Protein AF-A0A9C7Q5D0-F1 (afdb_monomer)

Organism: NCBI:txid83374

Radius of gyration: 17.28 Å; Cα contacts (8 Å, |Δi|>4): 33; chains: 1; bounding box: 32×46×42 Å

Foldseek 3Di:
DDDDDDDDPVPPPPVVVCCVPAPLVVLVVVCVVVCVVVVNPVVSVVVSVVVSVVSVVVVVVVVVPD

pLDDT: mean 72.78, std 18.37, range [38.75, 94.62]

Mean predicted aligned error: 12.28 Å

Structure (mmCIF, N/CA/C/O backbone):
data_AF-A0A9C7Q5D0-F1
#
_entry.id   AF-A0A9C7Q5D0-F1
#
loop_
_atom_site.group_PDB
_atom_site.id
_atom_site.type_symbol
_atom_site.label_atom_id
_atom_site.label_alt_id
_atom_site.label_comp_id
_atom_site.label_asym_id
_atom_site.label_entity_id
_atom_site.label_seq_id
_atom_site.pdbx_PDB_ins_code
_atom_site.Cartn_x
_atom_site.Cartn_y
_atom_site.Cartn_z
_atom_site.occupancy
_atom_site.B_iso_or_equiv
_atom_site.auth_seq_id
_atom_site.auth_comp_id
_atom_site.auth_asym_id
_atom_site.auth_atom_id
_atom_site.pdbx_PDB_model_num
ATOM 1 N N . MET A 1 1 ? 6.618 39.775 -30.318 1.00 38.75 1 MET A N 1
ATOM 2 C CA . MET A 1 1 ? 5.879 38.915 -31.264 1.00 38.75 1 MET A CA 1
ATOM 3 C C . MET A 1 1 ? 6.431 37.502 -31.149 1.00 38.75 1 MET A C 1
ATOM 5 O O . MET A 1 1 ? 7.643 37.374 -31.227 1.00 38.75 1 MET A O 1
ATOM 9 N N . SER A 1 2 ? 5.551 36.536 -30.840 1.00 46.28 2 SER A N 1
ATOM 10 C CA . SER A 1 2 ? 5.459 35.139 -31.329 1.00 46.28 2 SER A CA 1
ATOM 11 C C . SER A 1 2 ? 6.705 34.475 -31.938 1.00 46.28 2 SER A C 1
ATOM 13 O O . SER A 1 2 ? 7.386 35.092 -32.739 1.00 46.28 2 SER A O 1
ATOM 15 N N . SER A 1 3 ? 7.019 33.188 -31.786 1.00 55.72 3 SER A N 1
ATOM 16 C CA . SER A 1 3 ? 6.371 32.009 -31.197 1.00 55.72 3 SER A CA 1
ATOM 17 C C . SER A 1 3 ? 7.321 30.817 -31.419 1.00 55.72 3 SER A C 1
ATOM 19 O O . SER A 1 3 ? 8.001 30.779 -32.442 1.00 55.72 3 SER A O 1
ATOM 21 N N . LYS A 1 4 ? 7.296 29.843 -30.501 1.00 51.50 4 LYS A N 1
ATOM 22 C CA . LYS A 1 4 ? 7.450 28.369 -30.653 1.00 51.50 4 LYS A CA 1
ATOM 23 C C . LYS A 1 4 ? 7.866 27.864 -29.268 1.00 51.50 4 LYS A C 1
ATOM 25 O O . LYS A 1 4 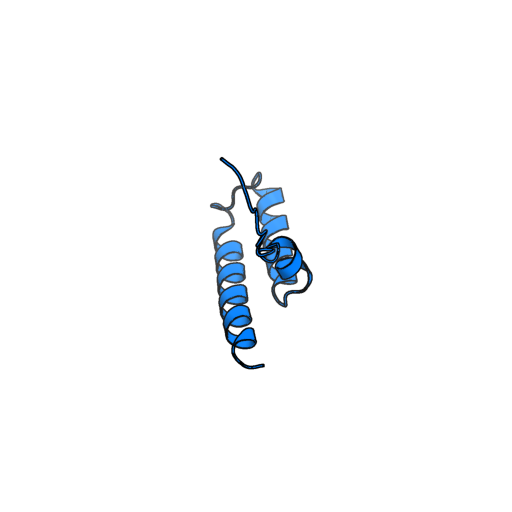? 9.018 27.997 -28.890 1.00 51.50 4 LYS A O 1
ATOM 30 N N . SER A 1 5 ? 6.943 27.491 -28.381 1.00 61.38 5 SER A N 1
ATOM 31 C CA . SER A 1 5 ? 6.151 26.256 -28.468 1.00 61.38 5 SER A CA 1
ATOM 32 C C . SER A 1 5 ? 7.023 25.111 -28.986 1.00 61.38 5 SER A C 1
ATOM 34 O O . SER A 1 5 ? 7.143 24.892 -30.189 1.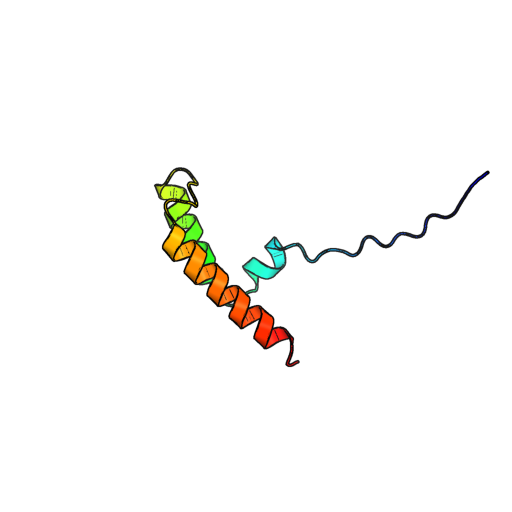00 61.38 5 SER A O 1
ATOM 36 N N . SER A 1 6 ? 7.712 24.465 -28.052 1.00 57.19 6 SER A N 1
ATOM 37 C CA . SER A 1 6 ? 8.162 23.090 -28.198 1.00 57.19 6 SER A CA 1
ATOM 38 C C . SER A 1 6 ? 7.893 22.424 -26.862 1.00 57.19 6 SER A C 1
ATOM 40 O O . SER A 1 6 ? 8.689 22.497 -25.931 1.00 57.19 6 SER A O 1
ATOM 42 N N . GLU A 1 7 ? 6.669 21.920 -26.780 1.00 59.91 7 GLU A N 1
ATOM 43 C CA . GLU A 1 7 ? 6.293 20.689 -26.103 1.00 59.91 7 GLU A CA 1
ATOM 44 C C . GLU A 1 7 ? 7.502 19.884 -25.603 1.00 59.91 7 GLU A C 1
ATOM 46 O O . GLU A 1 7 ? 8.313 19.381 -26.381 1.00 59.91 7 GLU A O 1
ATOM 51 N N . SER A 1 8 ? 7.599 19.760 -24.290 1.00 44.81 8 SER A N 1
ATOM 52 C CA . SER A 1 8 ? 8.140 18.569 -23.661 1.00 44.81 8 SER A CA 1
ATOM 53 C C . SER A 1 8 ? 7.322 18.387 -22.398 1.00 44.81 8 SER A C 1
ATOM 55 O O . SER A 1 8 ? 7.789 18.651 -21.292 1.00 44.81 8 SER A O 1
ATOM 57 N N . LEU A 1 9 ? 6.060 17.994 -22.589 1.00 55.34 9 LEU A N 1
ATOM 58 C CA . LEU A 1 9 ? 5.365 17.184 -21.602 1.00 55.34 9 LEU A CA 1
ATOM 59 C C . LEU A 1 9 ? 6.223 15.926 -21.464 1.0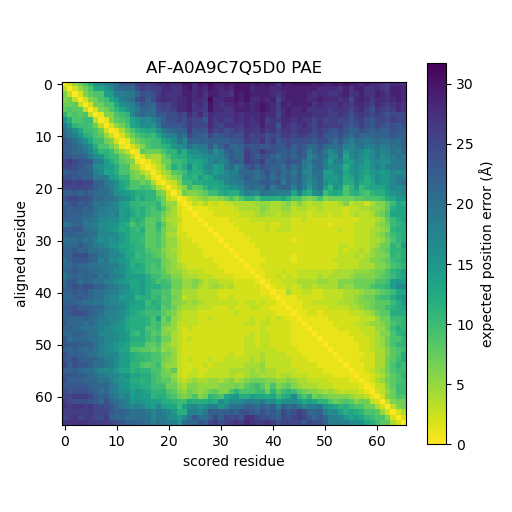0 55.34 9 LEU A C 1
ATOM 61 O O . LEU A 1 9 ? 6.103 14.981 -22.237 1.00 55.34 9 LEU A O 1
ATOM 65 N N . GLN A 1 10 ? 7.206 15.989 -20.566 1.00 54.50 10 GLN A N 1
ATOM 66 C CA . GLN A 1 10 ? 7.763 14.785 -19.991 1.00 54.50 10 GLN A CA 1
ATOM 67 C C . GLN A 1 10 ? 6.560 14.132 -19.336 1.00 54.50 10 GLN A C 1
ATOM 69 O O . GLN A 1 10 ? 5.991 14.671 -18.393 1.00 54.50 10 GLN A O 1
ATOM 74 N N . GLU A 1 11 ? 6.086 13.066 -19.966 1.00 55.09 11 GLU A N 1
ATOM 75 C CA . GLU A 1 11 ? 5.110 12.158 -19.401 1.00 55.09 11 GLU A CA 1
ATOM 76 C C . GLU A 1 11 ? 5.784 11.600 -18.145 1.00 55.09 11 GLU A C 1
ATOM 78 O O . GLU A 1 11 ? 6.588 10.668 -18.203 1.00 55.09 11 GLU A O 1
ATOM 83 N N . GLU A 1 12 ? 5.599 12.308 -17.027 1.00 56.03 12 GLU A N 1
ATOM 84 C CA . GLU A 1 12 ? 5.917 11.818 -15.696 1.00 56.03 12 GLU A CA 1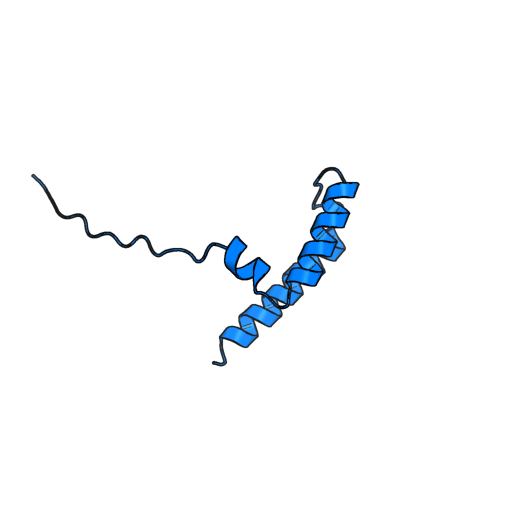
ATOM 85 C C . GLU A 1 12 ? 5.190 10.473 -15.641 1.00 56.03 12 GLU A C 1
ATOM 87 O O . GLU A 1 12 ? 3.965 10.480 -15.782 1.00 56.03 12 GLU A O 1
ATOM 92 N N . PRO A 1 13 ? 5.889 9.325 -15.565 1.00 48.03 13 PRO A N 1
ATOM 93 C CA . PRO A 1 13 ? 5.203 8.047 -15.562 1.00 48.03 13 PRO A CA 1
ATOM 94 C C . PRO A 1 13 ? 4.224 8.093 -14.403 1.00 48.03 13 PRO A C 1
ATOM 96 O O . PRO A 1 13 ? 4.648 8.262 -13.253 1.00 48.03 13 PRO A O 1
ATOM 99 N N . ASP A 1 14 ? 2.937 8.027 -14.740 1.00 49.12 14 ASP A N 1
ATOM 100 C CA . ASP A 1 14 ? 1.856 8.122 -13.781 1.00 49.12 14 ASP A CA 1
ATOM 101 C C . ASP A 1 14 ? 2.186 7.115 -12.683 1.00 49.12 14 ASP A C 1
ATOM 103 O O . ASP A 1 14 ? 2.415 5.927 -12.943 1.00 49.12 14 ASP A O 1
ATOM 107 N N . VAL A 1 15 ? 2.365 7.607 -11.456 1.00 56.12 15 VAL A N 1
ATOM 108 C CA . VAL A 1 15 ? 2.764 6.757 -10.327 1.00 56.12 15 VAL A CA 1
ATOM 109 C C . VAL A 1 15 ? 1.813 5.564 -10.210 1.00 56.12 15 VAL A C 1
ATOM 111 O O . VAL A 1 15 ? 2.253 4.473 -9.857 1.00 56.12 15 VAL A O 1
ATOM 114 N N . GLU A 1 16 ? 0.556 5.760 -10.613 1.00 52.16 16 GLU A N 1
ATOM 115 C CA . GLU A 1 16 ? -0.503 4.765 -10.768 1.00 52.16 16 GLU A CA 1
ATOM 116 C C . GLU A 1 16 ? -0.107 3.582 -11.688 1.00 52.16 16 GLU A C 1
ATOM 118 O O . GLU A 1 16 ? -0.210 2.427 -11.269 1.00 52.16 16 GLU A O 1
ATOM 123 N N . ASP A 1 17 ? 0.448 3.832 -12.882 1.00 48.00 17 ASP A N 1
ATOM 124 C CA . ASP A 1 17 ? 0.851 2.788 -13.847 1.00 48.00 17 ASP A CA 1
ATOM 125 C C . ASP A 1 17 ? 2.098 2.007 -13.388 1.00 48.00 17 ASP A C 1
ATOM 127 O O . ASP A 1 17 ? 2.289 0.821 -13.699 1.00 48.00 17 ASP A O 1
ATOM 131 N N . MET A 1 18 ? 2.958 2.644 -12.585 1.00 54.19 18 MET A N 1
ATOM 132 C CA . MET A 1 18 ? 4.057 1.943 -11.922 1.00 54.19 18 MET A CA 1
ATOM 133 C C . MET A 1 18 ? 3.579 1.067 -10.764 1.00 54.19 18 MET A C 1
ATOM 135 O O . MET A 1 18 ? 4.208 0.041 -10.515 1.00 54.19 18 MET A O 1
ATOM 139 N N . ILE A 1 19 ? 2.514 1.442 -10.050 1.00 55.03 19 ILE A N 1
ATOM 140 C CA . ILE A 1 19 ? 2.008 0.688 -8.895 1.00 55.03 19 ILE A CA 1
ATOM 141 C C . ILE A 1 19 ? 1.391 -0.642 -9.355 1.00 55.03 19 ILE A C 1
ATOM 143 O O . ILE A 1 19 ? 1.738 -1.680 -8.782 1.00 55.03 19 I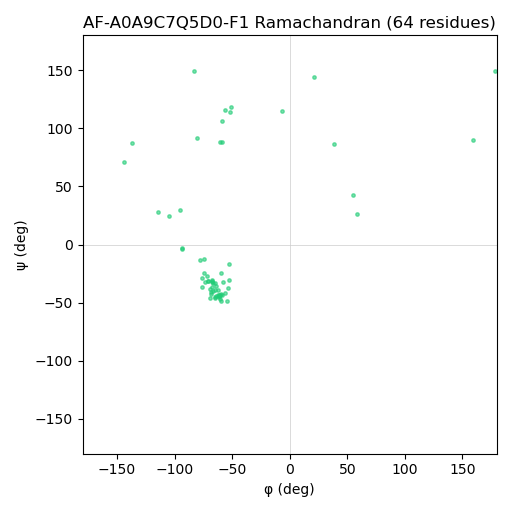LE A O 1
ATOM 147 N N . ASP A 1 20 ? 0.565 -0.633 -10.408 1.00 49.56 20 ASP A N 1
ATOM 148 C CA . ASP A 1 20 ? -0.190 -1.809 -10.887 1.00 49.56 20 ASP A CA 1
ATOM 149 C C . ASP A 1 20 ? 0.709 -2.918 -11.473 1.00 49.56 20 ASP A C 1
ATOM 151 O O . ASP A 1 20 ? 0.453 -4.110 -11.301 1.00 49.56 20 ASP A O 1
ATOM 155 N N . SER A 1 21 ? 1.841 -2.536 -12.072 1.00 55.16 21 SER A N 1
ATOM 156 C CA . SER A 1 21 ? 2.854 -3.464 -12.601 1.00 55.16 21 SER A CA 1
ATOM 157 C C . SER A 1 21 ? 3.992 -3.785 -11.616 1.00 55.16 21 SER A C 1
ATOM 159 O O . SER A 1 21 ? 4.881 -4.589 -11.922 1.00 55.16 21 SER A O 1
ATOM 161 N N . SER A 1 22 ? 4.003 -3.169 -10.425 1.00 61.97 22 SER A N 1
ATOM 162 C CA . SER A 1 22 ? 5.089 -3.338 -9.455 1.00 61.97 22 SER A CA 1
ATOM 163 C C . SER A 1 22 ? 4.946 -4.594 -8.598 1.00 61.97 22 SER A C 1
ATOM 165 O O . SER A 1 22 ? 3.868 -4.990 -8.162 1.00 61.97 22 SER A O 1
ATOM 167 N N . VAL A 1 23 ? 6.096 -5.141 -8.203 1.00 70.44 23 VAL A N 1
ATOM 168 C CA . VAL A 1 23 ? 6.250 -6.172 -7.158 1.00 70.44 23 VAL A CA 1
ATOM 169 C C . VAL A 1 23 ? 5.570 -5.768 -5.830 1.00 70.44 23 VAL A C 1
ATOM 171 O O . VAL A 1 23 ? 5.304 -6.608 -4.972 1.00 70.44 23 VAL A O 1
ATOM 174 N N . CYS A 1 24 ? 5.255 -4.481 -5.666 1.00 84.12 24 CYS A N 1
ATOM 175 C CA . CYS A 1 24 ? 4.660 -3.894 -4.475 1.00 84.12 24 CYS A CA 1
ATOM 176 C C . CYS A 1 24 ? 3.130 -3.810 -4.513 1.00 84.12 24 CYS A C 1
ATOM 178 O O . CYS A 1 24 ? 2.540 -3.466 -3.488 1.00 84.12 24 CYS A O 1
ATOM 180 N N . ALA A 1 25 ? 2.478 -4.183 -5.622 1.00 83.19 25 ALA A N 1
ATOM 181 C CA . ALA A 1 25 ? 1.020 -4.166 -5.757 1.00 83.19 25 ALA A CA 1
ATOM 182 C C . ALA A 1 25 ? 0.316 -4.942 -4.627 1.00 83.19 25 ALA A C 1
ATOM 184 O O . ALA A 1 25 ? -0.689 -4.496 -4.079 1.00 83.19 25 ALA A O 1
ATOM 185 N N . GLN A 1 26 ? 0.886 -6.068 -4.186 1.00 85.38 26 GLN A N 1
ATOM 186 C CA . GLN A 1 26 ? 0.323 -6.859 -3.086 1.00 85.38 26 GLN A CA 1
ATOM 187 C C . GLN A 1 26 ? 0.392 -6.132 -1.728 1.00 85.38 26 GLN A C 1
ATOM 189 O O . GLN A 1 26 ? -0.486 -6.301 -0.884 1.00 85.38 26 GLN A O 1
ATOM 194 N N . VAL A 1 27 ? 1.423 -5.309 -1.509 1.00 87.81 27 VAL A N 1
ATOM 195 C CA . VAL A 1 27 ? 1.551 -4.472 -0.304 1.00 87.81 27 VAL A CA 1
ATOM 196 C C . VAL A 1 27 ? 0.620 -3.265 -0.395 1.00 87.81 27 VAL A C 1
ATOM 198 O O . VAL A 1 27 ? 0.018 -2.882 0.604 1.00 87.81 27 VAL A O 1
ATOM 201 N N . TYR A 1 28 ? 0.453 -2.707 -1.596 1.00 87.81 28 TYR A N 1
ATOM 202 C CA . TYR A 1 28 ? -0.485 -1.622 -1.860 1.00 87.81 28 TYR A CA 1
ATOM 203 C C . TYR A 1 28 ? -1.932 -2.044 -1.573 1.00 87.81 28 TYR A C 1
ATOM 205 O O . TYR A 1 28 ? -2.621 -1.353 -0.834 1.00 87.81 28 TYR A O 1
ATOM 213 N N . ARG A 1 29 ? -2.352 -3.236 -2.019 1.00 89.81 29 ARG A N 1
ATOM 214 C CA . ARG A 1 29 ? -3.683 -3.797 -1.712 1.00 89.81 29 ARG A CA 1
ATOM 215 C C . ARG A 1 29 ? -3.949 -3.898 -0.204 1.00 89.81 29 ARG A C 1
ATOM 217 O O . ARG A 1 29 ? -5.008 -3.507 0.262 1.00 89.81 29 ARG A O 1
ATOM 224 N N . LYS A 1 30 ? -2.954 -4.323 0.585 1.00 90.44 30 LYS A N 1
ATOM 225 C CA . LYS A 1 30 ? -3.070 -4.350 2.058 1.00 90.44 30 LYS A CA 1
ATOM 226 C C . LYS A 1 30 ? -3.203 -2.955 2.673 1.00 90.44 30 LYS A C 1
ATOM 228 O O . LYS A 1 30 ? -3.839 -2.798 3.714 1.00 90.44 30 LYS A O 1
ATOM 233 N N . LEU A 1 31 ? -2.565 -1.950 2.072 1.00 91.69 31 LEU A N 1
ATOM 234 C CA . LEU A 1 31 ? -2.749 -0.562 2.480 1.00 91.69 31 LEU A CA 1
ATOM 235 C C . LEU A 1 31 ? -4.166 -0.086 2.137 1.00 91.69 31 LEU A C 1
ATOM 237 O O . LEU A 1 31 ? -4.785 0.549 2.983 1.00 91.69 31 LEU A O 1
ATOM 241 N N . GLU A 1 32 ? -4.688 -0.416 0.953 1.00 91.38 32 GLU A N 1
ATOM 242 C CA . GLU A 1 32 ? -6.068 -0.098 0.560 1.00 91.38 32 GLU A CA 1
ATOM 243 C C . GLU A 1 32 ? -7.097 -0.705 1.519 1.00 91.38 32 GLU A C 1
ATOM 245 O O . GLU A 1 32 ? -8.000 0.013 1.941 1.00 91.38 32 GLU A O 1
ATOM 250 N N . ASP A 1 33 ? -6.922 -1.964 1.931 1.00 93.69 33 ASP A N 1
ATOM 251 C CA . ASP A 1 33 ? -7.794 -2.615 2.919 1.00 93.69 33 ASP A CA 1
ATOM 252 C C . ASP A 1 33 ? -7.784 -1.852 4.253 1.00 93.69 33 ASP A C 1
ATOM 254 O O . ASP A 1 33 ? -8.828 -1.472 4.783 1.00 93.69 33 ASP A O 1
ATOM 258 N N . CYS A 1 34 ? -6.594 -1.522 4.764 1.00 93.56 34 CYS A N 1
ATOM 259 C CA . CYS A 1 34 ? -6.476 -0.752 6.001 1.00 93.56 34 CYS A CA 1
ATOM 260 C C . CYS A 1 34 ? -7.096 0.649 5.871 1.00 93.56 34 CYS A C 1
ATOM 262 O O . CYS A 1 34 ? -7.739 1.145 6.800 1.00 93.56 34 CYS A O 1
ATOM 264 N N . LEU A 1 35 ? -6.917 1.302 4.721 1.00 93.62 35 LEU A N 1
ATOM 265 C CA . LEU A 1 35 ? -7.531 2.591 4.433 1.00 93.62 35 LEU A CA 1
ATOM 266 C C . LEU A 1 35 ? -9.057 2.467 4.365 1.00 93.62 35 LEU A C 1
ATOM 268 O O . LEU A 1 35 ? -9.737 3.353 4.875 1.00 93.62 35 LEU A O 1
ATOM 272 N N . ALA A 1 36 ? -9.607 1.398 3.790 1.00 94.62 36 ALA A N 1
ATOM 273 C CA . ALA A 1 36 ? -11.046 1.159 3.768 1.00 94.62 36 ALA A CA 1
ATOM 274 C C . ALA A 1 36 ? -11.617 1.044 5.193 1.00 94.62 36 ALA A C 1
ATOM 276 O O . ALA A 1 36 ? -12.612 1.703 5.499 1.00 94.62 36 ALA A O 1
ATOM 277 N N . ASP A 1 37 ? -10.929 0.326 6.085 1.00 94.62 37 ASP A N 1
ATOM 278 C CA . ASP A 1 37 ? -11.342 0.156 7.485 1.00 94.62 37 ASP A CA 1
ATOM 279 C C . ASP A 1 37 ? -11.189 1.435 8.327 1.00 94.62 37 ASP A C 1
ATOM 281 O O . ASP A 1 37 ? -11.965 1.691 9.249 1.00 94.62 37 ASP A O 1
ATOM 285 N N . ASN A 1 38 ? -10.202 2.278 8.009 1.00 90.81 38 ASN A N 1
ATOM 286 C CA . ASN A 1 38 ? -9.846 3.457 8.803 1.00 90.81 38 ASN A CA 1
ATOM 287 C C . ASN A 1 38 ? -10.311 4.789 8.185 1.00 90.81 38 ASN A C 1
ATOM 289 O O . ASN A 1 38 ? -9.721 5.830 8.470 1.00 90.81 38 ASN A O 1
ATOM 293 N N . ASN A 1 39 ? -11.351 4.803 7.341 1.00 92.00 39 ASN A N 1
ATOM 294 C CA . ASN A 1 39 ? -11.848 6.022 6.669 1.00 92.00 39 ASN A CA 1
ATOM 295 C C . ASN A 1 39 ? -10.764 6.773 5.870 1.00 92.00 39 ASN A C 1
ATOM 297 O O . ASN A 1 39 ? -10.651 7.998 5.917 1.00 92.00 39 ASN A O 1
ATOM 301 N N . ARG A 1 40 ? -9.930 6.026 5.147 1.00 87.50 40 ARG A N 1
ATOM 302 C CA . ARG A 1 40 ? -8.767 6.502 4.385 1.00 87.50 40 ARG A CA 1
ATOM 303 C C . ARG A 1 40 ? -7.723 7.231 5.239 1.00 87.50 40 ARG A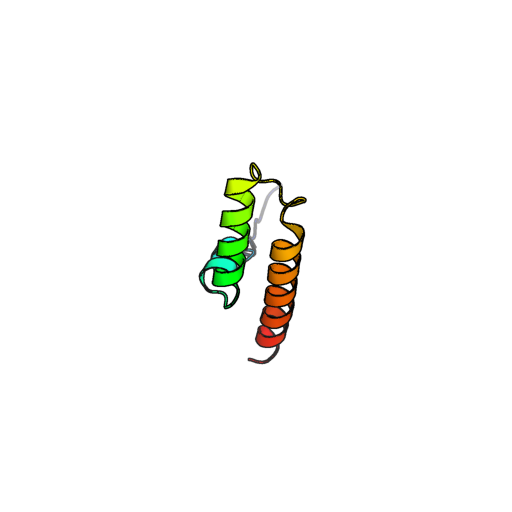 C 1
ATOM 305 O O . ARG A 1 40 ? -6.942 8.036 4.732 1.00 87.50 40 ARG A O 1
ATOM 312 N N . ASN A 1 41 ? -7.662 6.924 6.534 1.00 90.38 41 ASN A N 1
ATOM 313 C CA . ASN A 1 41 ? -6.654 7.472 7.430 1.00 90.38 41 ASN A CA 1
ATOM 314 C C . ASN A 1 41 ? -5.316 6.724 7.297 1.00 90.38 41 ASN A C 1
ATOM 316 O O . ASN A 1 41 ? -5.038 5.758 8.006 1.00 90.38 41 ASN A O 1
ATOM 320 N N . TRP A 1 42 ? -4.444 7.219 6.421 1.00 87.88 42 TRP A N 1
ATOM 321 C CA . TRP A 1 42 ? -3.093 6.679 6.219 1.00 87.88 42 TRP A CA 1
ATOM 322 C C . TRP A 1 42 ? -2.214 6.723 7.483 1.00 87.88 42 TRP A C 1
ATOM 324 O O . TRP A 1 42 ? -1.302 5.909 7.630 1.00 87.88 42 TRP A O 1
ATOM 334 N N . SER A 1 43 ? -2.500 7.632 8.421 1.00 90.75 43 SER A N 1
ATOM 335 C CA . SER A 1 43 ? -1.816 7.729 9.719 1.00 90.75 43 SER A CA 1
ATOM 336 C C . SER A 1 43 ? -2.106 6.529 10.626 1.00 90.75 43 SER A C 1
ATOM 338 O O . SER A 1 43 ? -1.246 6.150 11.417 1.00 90.75 43 SER A O 1
ATOM 340 N N . ALA A 1 44 ? -3.290 5.920 10.506 1.00 90.75 44 ALA A N 1
ATOM 341 C CA . ALA A 1 44 ? -3.637 4.687 11.216 1.00 90.75 44 ALA A CA 1
ATOM 342 C C . ALA A 1 44 ? -2.969 3.457 10.574 1.00 90.75 44 ALA A C 1
ATOM 344 O O . ALA A 1 44 ? -2.607 2.511 11.264 1.00 90.75 44 ALA A O 1
ATOM 345 N N . CYS A 1 45 ? -2.714 3.517 9.265 1.00 92.81 45 CYS A N 1
ATOM 346 C CA . CYS A 1 45 ? -2.122 2.444 8.463 1.00 92.81 45 CYS A CA 1
ATOM 347 C C . CYS A 1 45 ? -0.598 2.566 8.299 1.00 92.81 45 CYS A C 1
ATOM 349 O O . CYS A 1 45 ? -0.029 2.160 7.284 1.00 92.81 45 CYS A O 1
ATOM 351 N N . GLN A 1 46 ? 0.087 3.148 9.288 1.00 92.50 46 GLN A N 1
ATOM 352 C CA . GLN A 1 46 ? 1.524 3.445 9.221 1.00 92.50 46 GLN A CA 1
ATOM 353 C C . GLN A 1 46 ? 2.405 2.217 8.96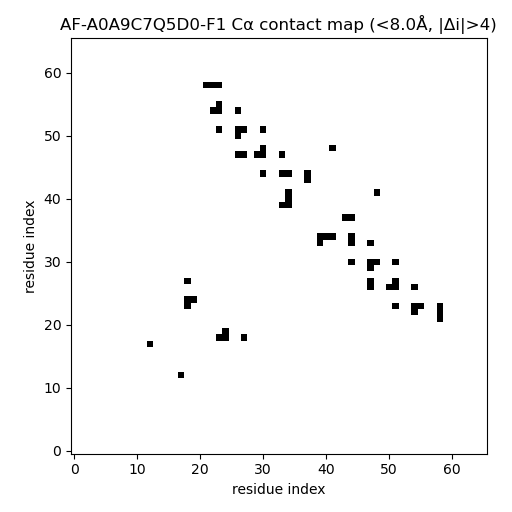6 1.00 92.50 46 GLN A C 1
ATOM 355 O O . GLN A 1 46 ? 3.450 2.336 8.328 1.00 92.50 46 GLN A O 1
ATOM 360 N N . GLU A 1 47 ? 2.007 1.041 9.445 1.00 91.38 47 GLU A N 1
ATOM 361 C CA . GLU A 1 47 ? 2.743 -0.203 9.208 1.00 91.38 47 GLU A CA 1
ATOM 362 C C . GLU A 1 47 ? 2.739 -0.578 7.716 1.00 91.38 47 GLU A C 1
ATOM 364 O O . GLU A 1 47 ? 3.793 -0.828 7.128 1.00 91.38 47 GLU A O 1
ATOM 369 N N . GLN A 1 48 ? 1.574 -0.504 7.075 1.00 91.00 48 GLN A N 1
ATOM 370 C CA . GLN A 1 48 ? 1.367 -0.809 5.659 1.00 91.00 48 GLN A CA 1
ATOM 371 C C . GLN A 1 48 ? 2.035 0.257 4.784 1.00 91.00 48 GLN A C 1
ATOM 373 O O . GLN A 1 48 ? 2.690 -0.078 3.800 1.00 91.00 48 GLN A O 1
ATOM 378 N N . VAL A 1 49 ? 1.976 1.530 5.194 1.00 89.69 49 VAL A N 1
ATOM 379 C CA . VAL A 1 49 ? 2.697 2.632 4.536 1.00 89.69 49 VAL A CA 1
ATOM 380 C C . VAL A 1 49 ? 4.214 2.414 4.582 1.00 89.69 49 VAL A C 1
ATOM 382 O O . VAL A 1 49 ? 4.893 2.598 3.571 1.00 89.69 49 VAL A O 1
ATOM 385 N N . LYS A 1 50 ? 4.773 1.996 5.726 1.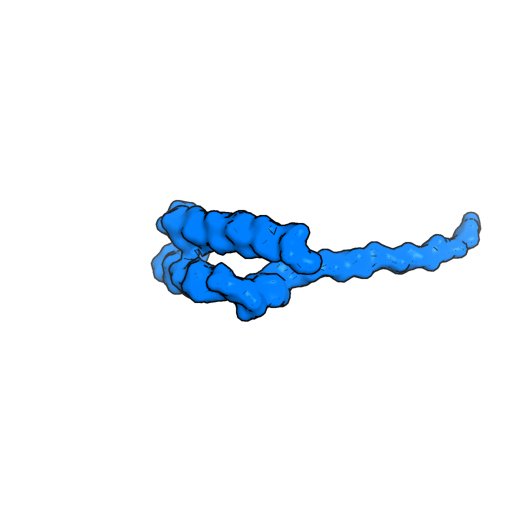00 90.50 50 LYS A N 1
ATOM 386 C CA . LYS A 1 50 ? 6.209 1.689 5.845 1.00 90.50 50 LYS A CA 1
ATOM 387 C C . LYS A 1 50 ? 6.609 0.501 4.976 1.00 90.50 50 LYS A C 1
ATOM 389 O O . LYS A 1 50 ? 7.611 0.594 4.271 1.00 90.50 50 LYS A O 1
ATOM 394 N N . ALA A 1 51 ? 5.826 -0.577 4.995 1.00 89.00 51 ALA A N 1
ATOM 395 C CA . ALA A 1 51 ? 6.072 -1.750 4.160 1.00 89.00 51 ALA A CA 1
ATOM 396 C C . ALA A 1 51 ? 6.046 -1.394 2.665 1.00 89.00 51 ALA A C 1
ATOM 398 O O . ALA A 1 51 ? 6.924 -1.809 1.908 1.00 89.00 51 ALA A O 1
ATOM 399 N N . LEU A 1 52 ? 5.081 -0.569 2.252 1.00 88.44 52 LEU A N 1
ATOM 400 C CA . LEU A 1 52 ? 4.957 -0.100 0.877 1.00 88.44 52 LEU A CA 1
ATOM 401 C C . LEU A 1 52 ? 6.162 0.759 0.470 1.00 88.44 52 LEU A C 1
ATOM 403 O O . LEU A 1 52 ? 6.741 0.556 -0.595 1.00 88.44 52 LEU A O 1
ATOM 407 N N . LYS A 1 53 ? 6.591 1.673 1.347 1.00 85.94 53 LYS A N 1
ATOM 408 C CA . LYS A 1 53 ? 7.766 2.524 1.128 1.00 85.94 53 LYS A CA 1
ATOM 409 C C . LYS A 1 53 ? 9.054 1.713 0.993 1.00 85.94 53 LYS A C 1
ATOM 411 O O . LYS A 1 53 ? 9.859 2.009 0.114 1.00 85.94 53 LYS A O 1
ATOM 416 N N . GLU A 1 54 ? 9.253 0.700 1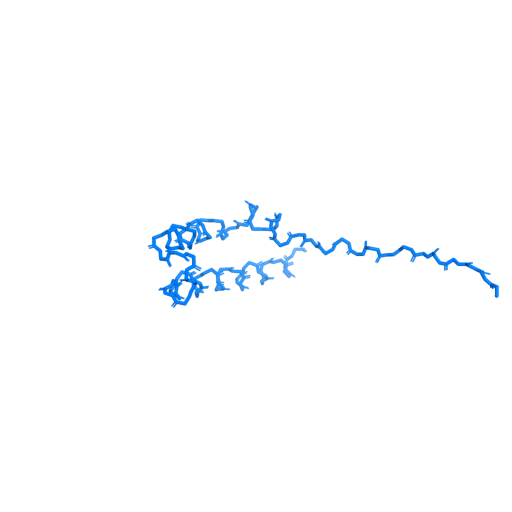.836 1.00 87.56 54 GLU A N 1
ATOM 417 C CA . GLU A 1 54 ? 10.433 -0.166 1.752 1.00 87.56 54 GLU A CA 1
ATOM 418 C C . GLU A 1 54 ? 10.412 -1.001 0.468 1.00 87.56 54 GLU A C 1
ATOM 420 O O . GLU A 1 54 ? 11.429 -1.114 -0.212 1.00 87.56 54 GLU A O 1
ATOM 425 N N . CYS A 1 55 ? 9.240 -1.503 0.074 1.00 85.88 55 CYS A N 1
ATOM 426 C CA . CYS A 1 55 ? 9.088 -2.222 -1.183 1.00 85.88 55 CYS A CA 1
ATOM 427 C C . CYS A 1 55 ? 9.437 -1.336 -2.389 1.00 85.88 55 CYS A C 1
ATOM 429 O O . CYS A 1 55 ? 10.246 -1.739 -3.226 1.00 85.88 55 CYS A O 1
ATOM 431 N N . TYR A 1 56 ? 8.922 -0.102 -2.448 1.00 81.44 56 TYR A N 1
ATOM 432 C CA . TYR A 1 56 ? 9.280 0.836 -3.517 1.00 81.44 56 TYR A CA 1
ATOM 433 C C . TYR A 1 56 ? 10.749 1.227 -3.494 1.00 81.44 56 TYR A C 1
ATOM 435 O O . TYR A 1 56 ? 11.356 1.363 -4.551 1.00 81.44 56 TYR A O 1
ATOM 443 N N . LYS A 1 57 ? 11.349 1.366 -2.311 1.00 83.00 57 LYS A N 1
ATOM 444 C CA . LYS A 1 57 ? 12.783 1.627 -2.179 1.00 83.00 57 LYS A CA 1
ATOM 445 C C . LYS A 1 57 ? 13.606 0.482 -2.772 1.00 83.00 57 LYS A C 1
ATOM 447 O O . LYS A 1 57 ? 14.542 0.744 -3.517 1.00 83.00 57 LYS A O 1
ATOM 452 N N . MET A 1 58 ? 13.234 -0.769 -2.511 1.00 78.00 58 MET A N 1
ATOM 453 C CA . MET A 1 58 ? 13.900 -1.934 -3.104 1.00 78.00 58 MET A CA 1
ATOM 454 C C . MET A 1 58 ? 13.648 -2.040 -4.613 1.00 78.00 58 MET A C 1
ATOM 456 O O . MET A 1 58 ? 14.580 -2.296 -5.372 1.00 78.00 58 MET A O 1
ATOM 460 N N . ALA A 1 59 ? 12.422 -1.777 -5.068 1.00 73.50 59 ALA A N 1
ATOM 461 C CA . ALA A 1 59 ? 12.065 -1.784 -6.486 1.00 73.50 59 ALA A CA 1
ATOM 462 C C . ALA A 1 59 ? 12.743 -0.651 -7.284 1.00 73.50 59 ALA A C 1
ATOM 464 O O . ALA A 1 59 ? 13.089 -0.819 -8.452 1.00 73.50 59 ALA A O 1
ATOM 465 N N . ALA A 1 60 ? 12.972 0.506 -6.660 1.00 66.19 60 ALA A N 1
ATOM 466 C CA . ALA A 1 60 ? 13.730 1.599 -7.258 1.00 66.19 60 ALA A CA 1
ATOM 467 C C . ALA A 1 60 ? 15.209 1.224 -7.428 1.00 66.19 60 ALA A C 1
ATOM 469 O O . ALA A 1 60 ? 15.815 1.566 -8.440 1.00 66.19 60 ALA A O 1
ATOM 470 N N . LEU A 1 61 ? 15.779 0.468 -6.483 1.00 61.50 61 LEU A N 1
ATOM 471 C CA . LEU A 1 61 ? 17.158 -0.018 -6.571 1.00 61.50 61 LEU A CA 1
ATOM 472 C C . LEU A 1 61 ? 17.333 -1.104 -7.644 1.00 61.50 61 LEU A C 1
ATOM 474 O O . LEU A 1 61 ? 18.384 -1.162 -8.278 1.00 61.50 61 LEU A O 1
ATOM 478 N N . THR A 1 62 ? 16.317 -1.930 -7.909 1.00 57.81 62 THR A N 1
ATOM 479 C CA . THR A 1 62 ? 16.392 -2.952 -8.968 1.00 57.81 62 THR A CA 1
ATOM 480 C C . THR A 1 62 ? 16.284 -2.374 -10.382 1.00 57.81 62 THR A C 1
ATOM 482 O O . THR A 1 62 ? 16.836 -2.967 -11.307 1.00 57.81 62 THR A O 1
ATOM 485 N N . LYS A 1 63 ? 15.667 -1.197 -10.569 1.00 53.91 63 LYS A N 1
ATOM 486 C CA . LYS A 1 63 ? 15.641 -0.486 -11.867 1.00 53.91 63 LYS A CA 1
ATOM 487 C C . LYS A 1 63 ? 16.966 0.196 -12.241 1.00 53.91 63 LYS A C 1
ATOM 489 O O . LYS A 1 63 ? 17.131 0.568 -13.394 1.00 53.91 63 LYS A O 1
ATOM 494 N N . VAL A 1 64 ? 17.917 0.331 -11.311 1.00 52.97 64 VAL A N 1
ATOM 495 C CA . VAL A 1 64 ? 19.262 0.882 -11.592 1.00 52.97 64 VAL A CA 1
ATOM 496 C C . VAL A 1 64 ? 20.176 -0.152 -12.272 1.00 52.97 64 VAL A C 1
ATOM 498 O O . VAL A 1 64 ? 21.216 0.207 -12.813 1.00 52.97 64 VAL A O 1
ATOM 501 N N . HIS A 1 65 ? 19.795 -1.436 -12.275 1.00 42.62 65 HIS A N 1
ATOM 502 C CA . HIS A 1 65 ? 20.662 -2.535 -12.710 1.00 42.62 65 HIS A CA 1
ATOM 503 C C . HIS A 1 65 ? 20.185 -3.275 -13.976 1.00 42.62 65 HIS A C 1
ATOM 505 O O . HIS A 1 65 ? 20.500 -4.459 -14.145 1.00 42.62 65 HIS A O 1
ATOM 511 N N . LYS A 1 66 ? 19.443 -2.609 -14.870 1.00 39.78 66 LYS A N 1
ATOM 512 C CA . LYS A 1 66 ? 19.105 -3.158 -16.189 1.00 39.78 66 LYS A CA 1
ATOM 513 C C . LYS A 1 66 ? 19.290 -2.140 -17.304 1.00 39.78 66 LYS A C 1
ATOM 515 O O . LYS A 1 66 ? 18.821 -0.999 -17.123 1.00 39.78 66 LYS A O 1
#

InterPro domains:
  IPR009069 Cysteine alpha-hairpin motif superfamily [SSF47072] (22-58)
  IPR010625 CHCH [PF06747] (24-57)

Solvent-accessible surface area (backbone atoms only — not comparable to full-atom values): 4080 Å² total; per-residue (Å²): 133,89,88,76,91,75,86,73,82,71,77,68,73,55,66,67,67,54,41,76,77,33,95,43,37,71,43,47,51,55,33,50,53,44,20,66,77,48,78,63,34,60,83,80,33,44,69,38,52,50,53,37,51,51,41,49,53,53,54,56,58,59,64,75,75,115

Sequence (66 aa):
MSSKSSESLQEEPDVEDMIDSSVCAQVYRKLEDCLADNNRNWSACQEQVKALKECYKMAALTKVHK

Secondary structure (DSSP, 8-state):
--------------HHHHHHTSTTHHHHHHHHHHHHHTTT-TTTTHHHHHHHHHHHHHHHHHGGG-